Protein AF-A0A9W3SKV6-F1 (afdb_monomer)

Structure (mmCIF, N/CA/C/O backbone):
data_AF-A0A9W3SKV6-F1
#
_entry.id   AF-A0A9W3SKV6-F1
#
loop_
_atom_site.group_PDB
_atom_site.id
_atom_site.type_symbol
_atom_site.label_atom_id
_atom_site.label_alt_id
_atom_site.label_comp_id
_atom_site.label_asym_id
_atom_site.label_entity_id
_atom_site.label_seq_id
_atom_site.pdbx_PDB_ins_code
_atom_site.Cartn_x
_atom_site.Cartn_y
_atom_site.Cartn_z
_atom_site.occupancy
_atom_site.B_iso_or_equiv
_atom_site.auth_seq_id
_atom_site.auth_comp_id
_atom_site.auth_asym_id
_atom_site.auth_atom_id
_atom_site.pdbx_PDB_model_num
ATOM 1 N N . MET A 1 1 ? 18.421 -10.649 -24.707 1.00 57.72 1 MET A N 1
ATOM 2 C CA . MET A 1 1 ? 17.701 -10.118 -23.529 1.00 57.72 1 MET A CA 1
ATOM 3 C C . MET A 1 1 ? 16.430 -10.945 -23.421 1.00 57.72 1 MET A C 1
ATOM 5 O O . MET A 1 1 ? 15.839 -11.168 -24.467 1.00 57.72 1 MET A O 1
ATOM 9 N N . ASN A 1 2 ? 16.093 -11.507 -22.256 1.00 73.75 2 ASN A N 1
ATOM 10 C CA . ASN A 1 2 ? 14.862 -12.296 -22.105 1.00 73.75 2 ASN A CA 1
ATOM 11 C C . ASN A 1 2 ? 13.672 -11.332 -22.267 1.00 73.75 2 ASN A C 1
ATOM 13 O O . ASN A 1 2 ? 13.522 -10.416 -21.460 1.00 73.75 2 ASN A O 1
ATOM 17 N N . THR A 1 3 ? 12.947 -11.464 -23.375 1.00 86.25 3 THR A N 1
ATOM 18 C CA . THR A 1 3 ? 11.897 -10.540 -23.830 1.00 86.25 3 THR A CA 1
ATOM 19 C C . THR A 1 3 ? 10.714 -10.523 -22.874 1.00 86.25 3 THR A C 1
ATOM 21 O O . THR A 1 3 ? 10.231 -9.459 -22.508 1.00 86.25 3 THR A O 1
ATOM 24 N N . GLU A 1 4 ? 10.354 -11.688 -22.357 1.00 90.69 4 GLU A N 1
ATOM 25 C CA . GLU A 1 4 ? 9.257 -11.909 -21.428 1.00 90.69 4 GLU A CA 1
ATOM 26 C C . GLU A 1 4 ? 9.542 -11.231 -20.083 1.00 90.69 4 GLU A C 1
ATOM 28 O O . GLU A 1 4 ? 8.679 -10.573 -19.506 1.00 90.69 4 GLU A O 1
ATOM 33 N N . LEU A 1 5 ? 10.786 -11.317 -19.599 1.00 93.56 5 LEU A N 1
ATOM 34 C CA . LEU A 1 5 ? 11.190 -10.644 -18.363 1.00 93.56 5 LEU A CA 1
ATOM 35 C C . LEU A 1 5 ? 11.145 -9.116 -18.503 1.00 93.56 5 LEU A C 1
ATOM 37 O O . LEU A 1 5 ? 10.756 -8.419 -17.566 1.00 93.56 5 LEU A O 1
ATOM 41 N N . ALA A 1 6 ? 11.542 -8.599 -19.669 1.00 94.44 6 ALA A N 1
ATOM 42 C CA . ALA A 1 6 ? 11.499 -7.170 -19.958 1.00 94.44 6 ALA A CA 1
ATOM 43 C C . ALA A 1 6 ? 10.055 -6.653 -20.060 1.00 94.44 6 ALA A C 1
ATOM 45 O O . ALA A 1 6 ? 9.765 -5.575 -19.544 1.00 94.44 6 ALA A O 1
ATOM 46 N N . GLU A 1 7 ? 9.155 -7.432 -20.663 1.00 96.19 7 GLU A N 1
ATOM 47 C CA . GLU A 1 7 ? 7.723 -7.126 -20.737 1.00 96.19 7 GLU A CA 1
ATOM 48 C C . GLU A 1 7 ? 7.085 -7.091 -19.346 1.00 96.19 7 GLU A C 1
ATOM 50 O O . GLU A 1 7 ? 6.488 -6.081 -18.979 1.00 96.19 7 GLU A O 1
ATOM 55 N N . VAL A 1 8 ? 7.299 -8.126 -18.523 1.00 96.44 8 VAL A N 1
ATOM 56 C CA . VAL A 1 8 ? 6.790 -8.171 -17.139 1.00 96.44 8 VAL A CA 1
ATOM 57 C C . VAL A 1 8 ? 7.316 -6.992 -16.319 1.00 96.44 8 VAL A C 1
ATOM 59 O O . VAL A 1 8 ? 6.551 -6.322 -15.626 1.00 96.44 8 VAL A O 1
ATOM 62 N N . GLN A 1 9 ? 8.616 -6.697 -16.422 1.00 97.56 9 GLN A N 1
ATOM 63 C CA . GLN A 1 9 ? 9.218 -5.548 -15.749 1.00 97.56 9 GLN A CA 1
ATOM 64 C C . GLN A 1 9 ? 8.580 -4.227 -16.199 1.00 97.56 9 GLN A C 1
ATOM 66 O O . GLN A 1 9 ? 8.360 -3.338 -15.375 1.00 97.56 9 GLN A O 1
ATOM 71 N N . HIS A 1 10 ? 8.333 -4.063 -17.499 1.00 97.81 10 HIS A N 1
ATOM 72 C CA . HIS A 1 10 ? 7.736 -2.847 -18.037 1.00 97.81 10 HIS A CA 1
ATOM 73 C C . HIS A 1 10 ? 6.295 -2.670 -17.548 1.00 97.81 10 HIS A C 1
ATOM 75 O O . HIS A 1 10 ? 5.971 -1.597 -17.040 1.00 97.81 10 HIS A O 1
ATOM 81 N N . SER A 1 11 ? 5.466 -3.715 -17.623 1.00 98.31 11 SER A N 1
ATOM 82 C CA . SER A 1 11 ? 4.086 -3.689 -17.126 1.00 98.31 11 SER A CA 1
ATOM 83 C C . SER A 1 11 ? 4.018 -3.360 -15.636 1.00 98.31 11 SER A C 1
ATOM 85 O O . SER A 1 11 ? 3.316 -2.425 -15.260 1.00 98.31 11 SER A O 1
ATOM 87 N N . LEU A 1 12 ? 4.808 -4.043 -14.799 1.00 98.25 12 LEU A N 1
ATOM 88 C CA . LEU A 1 12 ? 4.840 -3.784 -13.355 1.00 98.25 12 LEU A CA 1
ATOM 89 C C . LEU A 1 12 ? 5.258 -2.348 -13.039 1.00 98.25 12 LEU A C 1
ATOM 91 O O . LEU A 1 12 ? 4.586 -1.671 -12.273 1.00 98.25 12 LEU A O 1
ATOM 95 N N . ASN A 1 13 ? 6.349 -1.857 -13.632 1.00 98.25 13 ASN A N 1
ATOM 96 C CA . ASN A 1 13 ? 6.818 -0.497 -13.356 1.00 98.25 13 ASN A CA 1
ATOM 97 C C . ASN A 1 13 ? 5.848 0.582 -13.851 1.00 98.25 13 ASN A C 1
ATOM 99 O O . ASN A 1 13 ? 5.794 1.657 -13.262 1.00 98.25 13 ASN A O 1
ATOM 103 N N . THR A 1 14 ? 5.103 0.305 -14.922 1.00 98.25 14 THR A N 1
ATOM 104 C CA . THR A 1 14 ? 4.100 1.234 -15.457 1.00 98.25 14 THR A CA 1
ATOM 105 C C . THR A 1 14 ? 2.898 1.311 -14.521 1.00 98.25 14 THR A C 1
ATOM 107 O O . THR A 1 14 ? 2.494 2.407 -14.140 1.00 98.25 14 THR A O 1
ATOM 110 N N . GLU A 1 15 ? 2.391 0.160 -14.077 1.00 98.25 15 GLU A N 1
ATOM 111 C CA . GLU A 1 15 ? 1.267 0.094 -13.140 1.00 98.25 15 GLU A CA 1
ATOM 112 C C . GLU A 1 15 ? 1.634 0.699 -11.778 1.00 98.25 15 GLU A C 1
ATOM 114 O O . GLU A 1 15 ? 0.943 1.572 -11.260 1.00 98.25 15 GLU A O 1
ATOM 119 N N . MET A 1 16 ? 2.806 0.344 -11.242 1.00 98.00 16 MET A N 1
ATOM 120 C CA . MET A 1 16 ? 3.313 0.923 -9.997 1.00 98.00 16 MET A CA 1
ATOM 121 C C . MET A 1 16 ? 3.499 2.443 -10.076 1.00 98.00 16 MET A C 1
ATOM 123 O O . MET A 1 16 ? 3.330 3.125 -9.065 1.00 98.00 16 MET A O 1
ATOM 127 N N . ALA A 1 17 ? 3.845 2.995 -11.243 1.00 96.88 17 ALA A N 1
ATOM 128 C CA . ALA A 1 17 ? 3.936 4.441 -11.421 1.00 96.88 17 ALA A CA 1
ATOM 129 C C . ALA A 1 17 ? 2.554 5.111 -11.343 1.00 96.88 17 ALA A C 1
ATOM 131 O O . ALA A 1 17 ? 2.414 6.096 -10.620 1.00 96.88 17 ALA A O 1
ATOM 132 N N . SER A 1 18 ? 1.543 4.537 -12.004 1.00 96.44 18 SER A N 1
ATOM 133 C CA . SER A 1 18 ? 0.148 5.004 -11.947 1.00 96.44 18 SER A CA 1
ATOM 134 C C . SER A 1 18 ? -0.406 4.974 -10.516 1.00 96.44 18 SER A C 1
ATOM 136 O O . SER A 1 18 ? -0.843 5.996 -9.982 1.00 96.44 18 SER A O 1
ATOM 138 N N . LEU A 1 19 ? -0.284 3.830 -9.838 1.00 97.12 19 LEU A N 1
ATOM 139 C CA . LEU A 1 19 ? -0.723 3.654 -8.449 1.00 97.12 19 LEU A CA 1
ATOM 140 C C . LEU A 1 19 ? 0.019 4.591 -7.487 1.00 97.12 19 LEU A C 1
ATOM 142 O O . LEU A 1 19 ? -0.564 5.156 -6.558 1.00 97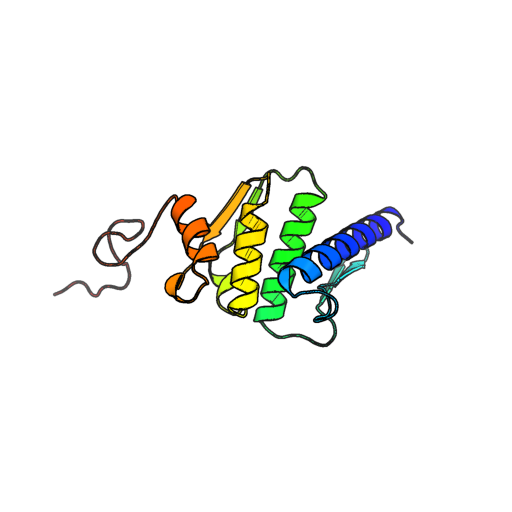.12 19 LEU A O 1
ATOM 146 N N . ASN A 1 20 ? 1.315 4.815 -7.715 1.00 96.00 20 ASN A N 1
ATOM 147 C CA . ASN A 1 20 ? 2.076 5.772 -6.925 1.00 96.00 20 ASN A CA 1
ATOM 148 C C . ASN A 1 20 ? 1.561 7.205 -7.100 1.00 96.00 20 ASN A C 1
ATOM 150 O O . ASN A 1 20 ? 1.487 7.928 -6.112 1.00 96.00 20 ASN A O 1
ATOM 154 N N . GLU A 1 21 ? 1.184 7.627 -8.307 1.00 95.06 21 GLU A N 1
ATOM 155 C CA . GLU A 1 21 ? 0.573 8.946 -8.516 1.00 95.06 21 GLU A CA 1
ATOM 156 C C . GLU A 1 21 ? -0.777 9.072 -7.800 1.00 95.06 21 GLU A C 1
ATOM 158 O O . GLU A 1 21 ? -1.056 10.114 -7.204 1.00 95.06 21 GLU A O 1
ATOM 163 N N . GLN A 1 22 ? -1.579 8.005 -7.767 1.00 94.06 22 GLN A N 1
ATOM 164 C CA . GLN A 1 22 ? -2.836 7.973 -7.015 1.00 94.06 22 GLN A CA 1
ATOM 165 C C . GLN 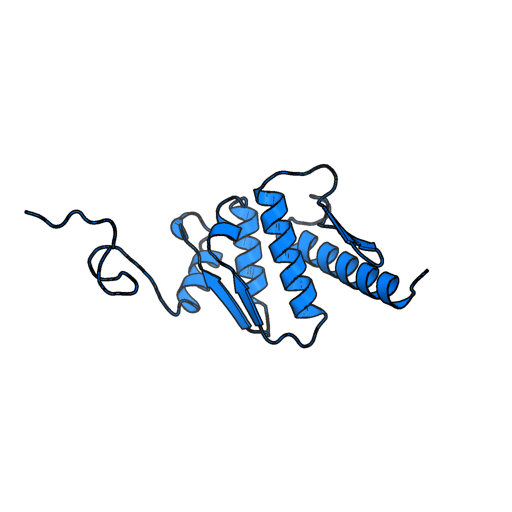A 1 22 ? -2.610 8.132 -5.499 1.00 94.06 22 GLN A C 1
ATOM 167 O O . GLN A 1 22 ? -3.312 8.902 -4.838 1.00 94.06 22 GLN A O 1
ATOM 172 N N . VAL A 1 23 ? -1.606 7.447 -4.939 1.00 94.56 23 VAL A N 1
ATOM 173 C CA . VAL A 1 23 ? -1.317 7.445 -3.491 1.00 94.56 23 VAL A CA 1
ATOM 174 C C . VAL A 1 23 ? -0.502 8.659 -3.035 1.00 94.56 23 VAL A C 1
ATOM 176 O O . VAL A 1 23 ? -0.670 9.137 -1.911 1.00 94.56 23 VAL A O 1
ATOM 179 N N . CYS A 1 24 ? 0.402 9.169 -3.864 1.00 91.19 24 CYS A N 1
ATOM 180 C CA . CYS A 1 24 ? 1.340 10.230 -3.493 1.00 91.19 24 CYS A CA 1
ATOM 181 C C . CYS A 1 24 ? 1.019 11.591 -4.126 1.00 91.19 24 CYS A C 1
ATOM 183 O O . CYS A 1 24 ? 1.606 12.594 -3.719 1.00 91.19 24 CYS A O 1
ATOM 185 N N . GLY A 1 25 ? 0.079 11.643 -5.069 1.00 84.69 25 GLY A N 1
ATOM 186 C CA . GLY A 1 25 ? -0.221 12.821 -5.873 1.00 84.69 25 GLY A CA 1
ATOM 187 C C . GLY A 1 25 ? 0.705 12.960 -7.094 1.00 84.69 25 GLY A C 1
ATOM 188 O O . GLY A 1 25 ? 1.827 12.437 -7.089 1.00 84.69 25 GLY A O 1
ATOM 189 N N . PRO A 1 26 ? 0.268 13.688 -8.142 1.00 74.44 26 PRO A N 1
ATOM 190 C CA . PRO A 1 26 ? 1.036 13.844 -9.375 1.00 74.44 26 PRO A CA 1
ATOM 191 C C . PRO A 1 26 ? 2.423 14.444 -9.121 1.00 74.44 26 PRO A C 1
ATOM 193 O O . PRO A 1 26 ? 2.566 15.402 -8.356 1.00 74.44 26 PRO A O 1
ATOM 196 N N . SER A 1 27 ? 3.443 13.879 -9.774 1.00 67.31 27 SER A N 1
ATOM 197 C CA . SER A 1 27 ? 4.818 14.413 -9.854 1.00 67.31 27 SER A CA 1
ATOM 198 C C . SER A 1 27 ? 5.529 14.703 -8.521 1.00 67.31 27 SER A C 1
ATOM 200 O O . SER A 1 27 ? 6.564 15.366 -8.514 1.00 67.31 27 SER A O 1
ATOM 202 N N . SER A 1 28 ? 5.001 14.221 -7.393 1.00 68.56 28 SER A N 1
ATOM 203 C CA . SER A 1 28 ? 5.493 14.611 -6.066 1.00 68.56 28 SER A CA 1
ATOM 204 C C . SER A 1 28 ? 6.570 13.664 -5.529 1.00 68.56 28 SER A C 1
ATOM 206 O O . SER A 1 28 ? 7.451 14.096 -4.789 1.00 68.56 28 SER A O 1
ATOM 208 N N . PHE A 1 29 ? 6.540 12.382 -5.914 1.00 83.75 29 PHE A N 1
ATOM 209 C CA . PHE A 1 29 ? 7.442 11.361 -5.371 1.00 83.75 29 PHE A CA 1
ATOM 210 C C . PHE A 1 29 ? 7.811 10.304 -6.411 1.00 83.75 29 PHE A C 1
ATOM 212 O O . PHE A 1 29 ? 6.976 9.909 -7.225 1.00 83.75 29 PHE A O 1
ATOM 219 N N . GLN A 1 30 ? 9.053 9.815 -6.346 1.00 90.88 30 GLN A N 1
ATOM 220 C CA . GLN A 1 30 ? 9.515 8.714 -7.193 1.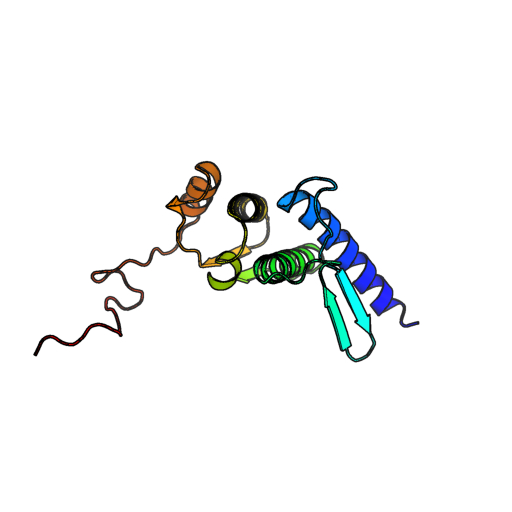00 90.88 30 GLN A CA 1
ATOM 221 C C . GLN A 1 30 ? 8.673 7.452 -6.926 1.00 90.88 30 GLN A C 1
ATOM 223 O O . GLN A 1 30 ? 8.421 7.131 -5.757 1.00 90.88 30 GLN A O 1
ATOM 228 N N . PRO A 1 31 ? 8.220 6.739 -7.971 1.00 94.94 31 PRO A N 1
ATOM 229 C CA . PRO A 1 31 ? 7.515 5.480 -7.795 1.00 94.94 31 PRO A CA 1
ATOM 230 C C . PRO A 1 31 ? 8.477 4.363 -7.373 1.00 94.94 31 PRO A C 1
ATOM 232 O O . PRO A 1 31 ? 9.680 4.443 -7.658 1.00 94.94 31 PRO A O 1
ATOM 235 N N . PRO A 1 32 ? 7.968 3.304 -6.718 1.00 96.75 32 PRO A N 1
ATOM 236 C CA . PRO A 1 32 ? 8.747 2.090 -6.552 1.00 96.75 32 PRO A CA 1
ATOM 237 C C . PRO A 1 32 ? 9.054 1.492 -7.928 1.00 96.75 32 PRO A C 1
ATOM 239 O O . PRO A 1 32 ? 8.223 1.504 -8.837 1.00 96.75 32 PRO A O 1
ATOM 242 N N . ARG A 1 33 ? 10.266 0.969 -8.083 1.00 97.12 33 ARG A N 1
ATOM 243 C CA . ARG A 1 33 ? 10.761 0.388 -9.324 1.00 97.12 33 ARG A CA 1
ATOM 244 C C . ARG A 1 33 ? 11.341 -0.987 -9.056 1.00 97.12 33 ARG A C 1
ATOM 246 O O . ARG A 1 33 ? 12.147 -1.160 -8.144 1.00 97.12 33 ARG A O 1
ATOM 253 N N . ILE A 1 34 ? 10.982 -1.941 -9.908 1.00 97.50 34 ILE A N 1
ATOM 254 C CA . ILE A 1 34 ? 11.577 -3.270 -9.950 1.00 97.50 34 ILE A CA 1
ATOM 255 C C . ILE A 1 34 ? 12.464 -3.422 -11.192 1.00 97.50 34 ILE A C 1
ATOM 257 O O . ILE A 1 34 ? 12.058 -3.120 -12.315 1.00 97.50 34 ILE A O 1
ATOM 261 N N . GLU A 1 35 ? 13.695 -3.882 -10.994 1.00 96.81 35 GLU A N 1
ATOM 262 C CA . GLU A 1 35 ? 14.588 -4.356 -12.049 1.00 96.81 35 GLU A CA 1
ATOM 263 C C . GLU A 1 35 ? 14.704 -5.878 -11.932 1.00 96.81 35 GLU A C 1
ATOM 265 O O . GLU A 1 35 ? 15.233 -6.398 -10.948 1.00 96.81 35 GLU A O 1
ATOM 270 N N . LEU A 1 36 ? 14.218 -6.601 -12.934 1.00 95.69 36 LEU A N 1
ATOM 271 C CA . LEU A 1 36 ? 14.226 -8.054 -12.980 1.00 95.69 36 LEU A CA 1
ATOM 272 C C . LEU A 1 36 ? 15.450 -8.559 -13.750 1.00 95.69 36 LEU A C 1
ATOM 274 O O . LEU A 1 36 ? 15.734 -8.147 -14.875 1.00 95.69 36 LEU A O 1
ATOM 278 N N . LYS A 1 37 ? 16.178 -9.501 -13.148 1.00 93.56 37 LYS A N 1
ATOM 279 C CA . LYS A 1 37 ? 17.307 -10.225 -13.751 1.00 93.56 37 LYS A CA 1
ATOM 280 C C . LYS A 1 37 ? 17.007 -11.729 -13.705 1.00 93.56 37 LYS A C 1
ATOM 282 O O . LYS A 1 37 ? 16.172 -12.151 -12.911 1.00 93.56 37 LYS A O 1
ATOM 287 N N . PRO A 1 38 ? 17.706 -12.571 -14.490 1.00 91.19 38 PRO A N 1
ATOM 288 C CA . PRO A 1 38 ? 17.386 -14.000 -14.580 1.00 91.19 38 PRO A CA 1
ATOM 289 C C . PRO A 1 38 ? 17.339 -14.761 -13.244 1.00 91.19 38 PRO A C 1
ATOM 291 O O . PRO A 1 38 ? 16.640 -15.760 -13.143 1.00 91.19 38 P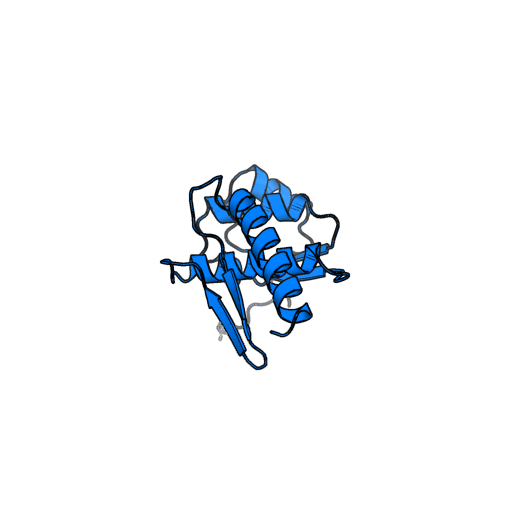RO A O 1
ATOM 294 N N . THR A 1 39 ? 18.087 -14.317 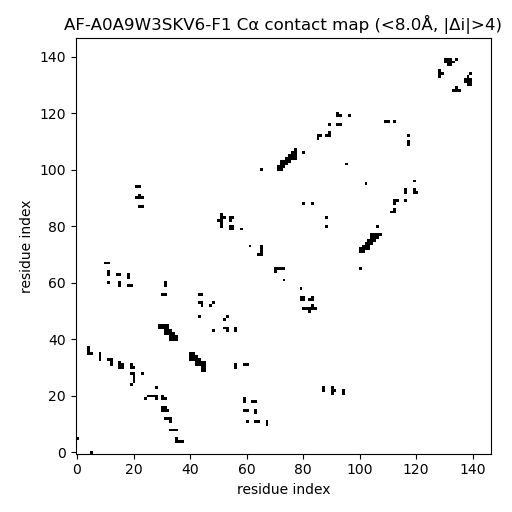-12.229 1.00 93.50 39 THR A N 1
ATOM 295 C CA . THR A 1 39 ? 18.209 -15.009 -10.930 1.00 93.50 39 THR A CA 1
ATOM 296 C C . THR A 1 39 ? 18.025 -14.100 -9.715 1.00 93.50 39 THR A C 1
ATOM 298 O O . THR A 1 39 ? 18.232 -14.535 -8.585 1.00 93.50 39 THR A O 1
ATOM 301 N N . ARG A 1 40 ? 17.698 -12.821 -9.919 1.00 95.12 40 ARG A N 1
ATOM 302 C CA . ARG A 1 40 ? 17.576 -11.826 -8.844 1.00 95.12 40 ARG A CA 1
ATOM 303 C C . ARG A 1 40 ? 16.725 -10.652 -9.297 1.00 95.12 40 ARG A C 1
ATOM 305 O O . ARG A 1 40 ? 16.558 -10.444 -10.494 1.00 95.12 40 ARG A O 1
ATOM 312 N N . TYR A 1 41 ? 16.284 -9.839 -8.353 1.00 95.88 41 TYR A N 1
ATOM 313 C CA . TYR A 1 41 ? 15.661 -8.555 -8.638 1.00 95.88 41 TYR A CA 1
ATOM 314 C C . TYR A 1 41 ? 16.302 -7.456 -7.790 1.00 95.88 41 TYR A C 1
ATOM 316 O O . TYR A 1 41 ? 16.926 -7.739 -6.766 1.00 95.88 41 TYR A O 1
ATOM 324 N N . ASN A 1 42 ? 16.167 -6.213 -8.239 1.00 96.00 42 ASN A N 1
ATOM 325 C CA . ASN A 1 42 ? 16.357 -5.030 -7.409 1.00 96.00 42 ASN A CA 1
ATOM 326 C C . ASN A 1 42 ? 15.002 -4.342 -7.263 1.00 96.00 42 ASN A C 1
ATOM 328 O O . ASN A 1 42 ? 14.322 -4.155 -8.269 1.00 96.00 42 ASN A O 1
ATOM 332 N N . PHE A 1 43 ? 14.607 -3.991 -6.045 1.00 96.88 43 PHE A N 1
ATOM 333 C CA . PHE A 1 43 ? 13.372 -3.258 -5.787 1.00 96.88 43 PHE A CA 1
ATOM 334 C C . PHE A 1 43 ? 13.687 -2.048 -4.922 1.00 96.88 43 PHE A C 1
ATOM 336 O O . PHE A 1 43 ? 14.212 -2.199 -3.820 1.00 96.88 43 PHE A O 1
ATOM 343 N N . GLU A 1 44 ? 13.409 -0.857 -5.437 1.00 95.88 44 GLU A N 1
ATOM 344 C CA . GLU A 1 44 ? 13.813 0.389 -4.793 1.00 95.88 44 GLU A CA 1
ATOM 345 C C . GLU A 1 44 ? 12.845 1.532 -5.089 1.00 95.88 44 GLU A C 1
ATOM 347 O O . GLU A 1 44 ? 12.145 1.534 -6.098 1.00 95.88 44 GLU A O 1
ATOM 352 N N . THR A 1 45 ? 12.854 2.546 -4.228 1.00 93.88 45 THR A N 1
ATOM 353 C CA . THR A 1 45 ? 12.385 3.888 -4.578 1.00 93.88 45 THR A CA 1
ATOM 354 C C . THR A 1 45 ? 13.615 4.782 -4.667 1.00 93.88 45 THR A C 1
ATOM 356 O O . THR A 1 45 ? 14.381 4.903 -3.711 1.00 93.88 45 THR A O 1
ATOM 359 N N . ILE A 1 46 ? 13.859 5.370 -5.839 1.00 89.81 46 ILE A N 1
ATOM 360 C CA . ILE A 1 46 ? 15.094 6.125 -6.085 1.00 89.81 46 ILE A CA 1
ATOM 361 C C . ILE A 1 46 ? 15.178 7.307 -5.109 1.00 89.81 46 ILE A C 1
ATOM 363 O O . ILE A 1 46 ? 14.234 8.085 -4.989 1.00 89.81 46 ILE A O 1
ATOM 367 N N . ASN A 1 47 ? 16.336 7.457 -4.457 1.00 87.31 47 ASN A N 1
ATOM 368 C CA . ASN A 1 47 ? 16.643 8.500 -3.469 1.00 87.31 47 ASN A CA 1
ATOM 369 C C . ASN A 1 47 ? 15.807 8.466 -2.174 1.00 87.31 47 ASN A C 1
ATOM 371 O O . ASN A 1 47 ? 15.897 9.407 -1.388 1.00 87.31 47 ASN A O 1
ATOM 375 N N . ASP A 1 48 ? 15.044 7.400 -1.915 1.00 87.25 48 ASP A N 1
ATOM 376 C CA . ASP A 1 48 ? 14.266 7.255 -0.684 1.00 87.25 48 ASP A CA 1
ATOM 377 C C . ASP A 1 48 ? 14.285 5.804 -0.179 1.00 87.25 48 ASP A C 1
ATOM 379 O O . ASP A 1 48 ? 13.657 4.909 -0.742 1.00 87.25 48 ASP A O 1
ATOM 383 N N . GLN A 1 49 ? 15.030 5.586 0.906 1.00 84.19 49 GLN A N 1
ATOM 384 C CA . GLN A 1 49 ? 15.176 4.287 1.572 1.00 84.19 49 GLN A CA 1
ATOM 385 C C . GLN A 1 49 ? 14.464 4.246 2.935 1.00 84.19 49 GLN A C 1
ATOM 387 O O . GLN A 1 49 ? 14.764 3.393 3.771 1.00 84.19 49 GLN A O 1
ATOM 392 N N . GLY A 1 50 ? 13.553 5.188 3.202 1.00 88.44 50 GLY A N 1
ATOM 393 C CA . GLY A 1 50 ? 12.804 5.216 4.453 1.00 88.44 50 GLY A CA 1
ATOM 394 C C . GLY A 1 50 ? 11.899 3.991 4.607 1.00 88.44 50 GLY A C 1
ATOM 395 O O . GLY A 1 50 ? 11.284 3.533 3.646 1.00 88.44 50 GLY A O 1
ATOM 396 N N . THR A 1 51 ? 11.746 3.484 5.834 1.00 87.69 51 THR A N 1
ATOM 397 C CA . THR A 1 51 ? 10.896 2.312 6.124 1.00 87.69 51 THR A CA 1
ATOM 398 C C . THR A 1 51 ? 9.455 2.495 5.637 1.00 87.69 51 THR A C 1
ATOM 400 O O . THR A 1 51 ? 8.884 1.582 5.044 1.00 87.69 51 THR A O 1
ATOM 403 N N . GLY A 1 52 ? 8.876 3.685 5.834 1.00 89.50 52 GLY A N 1
ATOM 404 C CA . GLY A 1 52 ? 7.540 4.015 5.330 1.00 89.50 52 GLY A CA 1
ATOM 405 C C . GLY A 1 52 ? 7.448 3.968 3.804 1.00 89.50 52 GLY A C 1
ATOM 406 O O . GLY A 1 52 ? 6.455 3.496 3.255 1.00 89.50 52 GLY A O 1
ATOM 407 N N . THR A 1 53 ? 8.503 4.391 3.109 1.00 91.81 53 THR A N 1
ATOM 408 C CA . THR A 1 53 ? 8.579 4.320 1.646 1.00 91.81 53 THR A CA 1
ATOM 409 C C . THR A 1 53 ? 8.706 2.882 1.162 1.00 91.81 53 THR A C 1
ATOM 411 O O . THR A 1 53 ? 8.015 2.517 0.214 1.00 91.81 53 THR A O 1
ATOM 414 N N . SER A 1 54 ? 9.480 2.041 1.850 1.00 93.56 54 SER A N 1
ATOM 415 C CA . SER A 1 54 ? 9.571 0.608 1.550 1.00 93.56 54 SER A CA 1
ATOM 416 C C . SER A 1 54 ? 8.228 -0.107 1.714 1.00 93.56 54 SER A C 1
ATOM 418 O O . SER A 1 54 ? 7.819 -0.838 0.814 1.00 93.56 54 SER A O 1
ATOM 420 N N . PHE A 1 55 ? 7.498 0.134 2.812 1.00 95.00 55 PHE A N 1
ATOM 421 C CA . PHE A 1 55 ? 6.174 -0.471 3.007 1.00 95.00 55 PHE A CA 1
ATOM 422 C C . PHE A 1 55 ? 5.137 0.035 2.006 1.00 95.00 55 PHE A C 1
ATOM 424 O O . PHE A 1 55 ? 4.411 -0.767 1.424 1.00 95.00 55 PHE A O 1
ATOM 431 N N . LYS A 1 56 ? 5.113 1.344 1.730 1.00 95.38 56 LYS A N 1
ATOM 432 C CA . LYS A 1 56 ? 4.277 1.911 0.663 1.00 95.38 56 LYS A CA 1
ATOM 433 C C . LYS A 1 56 ? 4.619 1.283 -0.693 1.00 95.38 56 LYS A C 1
ATOM 435 O O . LYS A 1 56 ? 3.723 0.953 -1.460 1.00 95.38 56 LYS A O 1
ATOM 440 N N . GLY A 1 57 ? 5.908 1.122 -0.989 1.00 96.12 57 GLY A N 1
ATOM 441 C CA . GLY A 1 57 ? 6.382 0.490 -2.215 1.00 96.12 57 GLY A CA 1
ATOM 442 C C . GLY A 1 57 ? 5.872 -0.941 -2.354 1.00 96.12 57 GLY A C 1
ATOM 443 O O . GLY A 1 57 ? 5.375 -1.298 -3.416 1.00 96.12 57 GLY A O 1
ATOM 444 N N . LEU A 1 58 ? 5.929 -1.728 -1.277 1.00 96.31 58 LEU A N 1
ATOM 445 C CA . LEU A 1 58 ? 5.406 -3.094 -1.258 1.00 96.31 58 LEU A CA 1
ATOM 446 C C . LEU A 1 58 ? 3.887 -3.138 -1.480 1.00 96.31 58 LEU A C 1
ATOM 448 O O . LEU A 1 58 ? 3.429 -3.910 -2.312 1.00 96.31 58 LEU A O 1
ATOM 452 N N . ILE A 1 59 ? 3.125 -2.261 -0.819 1.00 97.69 59 ILE A N 1
ATOM 453 C CA . ILE A 1 59 ? 1.674 -2.127 -1.036 1.00 97.69 59 ILE A CA 1
ATOM 454 C C . ILE A 1 59 ? 1.357 -1.844 -2.511 1.00 97.69 59 ILE A C 1
ATOM 456 O O . ILE A 1 59 ? 0.500 -2.496 -3.101 1.00 97.69 59 ILE A O 1
ATOM 460 N N . ILE A 1 60 ? 2.069 -0.89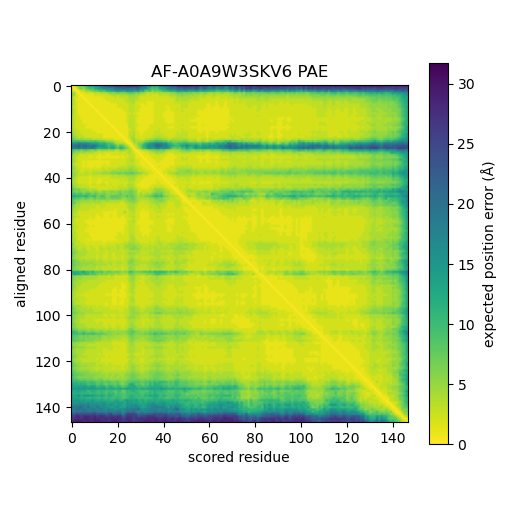1 -3.116 1.00 97.69 60 ILE A N 1
ATOM 461 C CA . ILE A 1 60 ? 1.889 -0.525 -4.526 1.00 97.69 60 ILE A CA 1
ATOM 462 C C . ILE A 1 60 ? 2.260 -1.693 -5.452 1.00 97.69 60 ILE A C 1
ATOM 464 O O . ILE A 1 60 ? 1.578 -1.928 -6.446 1.00 97.69 60 ILE A O 1
ATOM 468 N N . PHE A 1 61 ? 3.320 -2.439 -5.135 1.00 98.12 61 PHE A N 1
ATOM 469 C CA . PHE A 1 61 ? 3.717 -3.620 -5.900 1.00 98.12 61 PHE A CA 1
ATOM 470 C C . PHE A 1 61 ? 2.667 -4.737 -5.832 1.00 98.12 61 PHE A C 1
ATOM 472 O O . PHE A 1 61 ? 2.323 -5.315 -6.865 1.00 98.12 61 PHE A O 1
ATOM 479 N N . ASP A 1 62 ? 2.136 -5.021 -4.642 1.00 97.75 62 ASP A N 1
ATOM 480 C CA . ASP A 1 62 ? 1.102 -6.039 -4.448 1.00 97.75 62 ASP A CA 1
ATOM 481 C C . ASP A 1 62 ? -0.192 -5.661 -5.179 1.00 97.75 62 ASP A C 1
ATOM 483 O O . ASP A 1 62 ? -0.789 -6.510 -5.842 1.00 97.75 62 ASP A O 1
ATOM 487 N N . GLN A 1 63 ? -0.577 -4.381 -5.135 1.00 98.19 63 GLN A N 1
ATOM 488 C CA . GLN A 1 63 ? -1.709 -3.857 -5.900 1.00 98.19 63 GLN A CA 1
ATOM 489 C C . GLN A 1 63 ? -1.476 -3.988 -7.413 1.00 98.19 63 GLN A C 1
ATOM 491 O O . GLN A 1 63 ? -2.319 -4.544 -8.107 1.00 98.19 63 GLN A O 1
ATOM 496 N N . ALA A 1 64 ? -0.298 -3.616 -7.925 1.00 98.19 64 ALA A N 1
ATOM 497 C CA . ALA A 1 64 ? 0.033 -3.804 -9.341 1.00 98.19 64 ALA A CA 1
ATOM 498 C C . ALA A 1 64 ? -0.038 -5.283 -9.764 1.00 98.19 64 ALA A C 1
ATOM 500 O O . ALA A 1 64 ? -0.510 -5.615 -10.853 1.00 98.19 64 ALA A O 1
ATOM 501 N N . CYS A 1 65 ? 0.409 -6.201 -8.901 1.00 97.94 65 CYS A N 1
ATOM 502 C CA . CYS A 1 65 ? 0.269 -7.636 -9.139 1.00 97.94 65 CYS A CA 1
ATOM 503 C C . CYS A 1 65 ? -1.198 -8.074 -9.131 1.00 97.94 65 CYS A C 1
ATOM 505 O O . CYS A 1 65 ? -1.586 -8.919 -9.945 1.00 97.94 65 CYS A O 1
ATOM 507 N N . LEU A 1 66 ? -2.012 -7.524 -8.228 1.00 98.00 66 LEU A N 1
ATOM 508 C CA . LEU A 1 66 ? -3.445 -7.781 -8.188 1.00 98.00 66 LEU A CA 1
ATOM 509 C C . LEU A 1 66 ? -4.092 -7.337 -9.503 1.00 98.00 66 LEU A C 1
ATOM 511 O O . LEU A 1 66 ? -4.800 -8.139 -10.105 1.00 98.00 66 LEU A O 1
ATOM 515 N N . ASP A 1 67 ? -3.787 -6.144 -10.003 1.00 97.44 67 ASP A N 1
ATOM 516 C CA . ASP A 1 67 ? -4.408 -5.567 -11.202 1.00 97.44 67 ASP A CA 1
ATOM 517 C C . ASP A 1 67 ? -4.001 -6.304 -12.484 1.00 97.44 67 ASP A C 1
ATOM 519 O O . ASP A 1 67 ? -4.848 -6.677 -13.301 1.00 97.44 67 ASP A O 1
ATOM 523 N N . LEU A 1 68 ? -2.709 -6.613 -12.632 1.00 97.75 68 LEU A N 1
ATOM 524 C CA . LEU A 1 68 ? -2.149 -7.204 -13.852 1.00 97.75 68 LEU A CA 1
ATOM 525 C C . LEU A 1 68 ? -2.381 -8.716 -13.987 1.00 97.75 68 LEU A C 1
ATOM 527 O O . LEU A 1 68 ? -2.131 -9.288 -15.052 1.00 97.75 68 LEU A O 1
ATOM 531 N N . THR A 1 69 ? -2.820 -9.398 -12.928 1.00 97.31 69 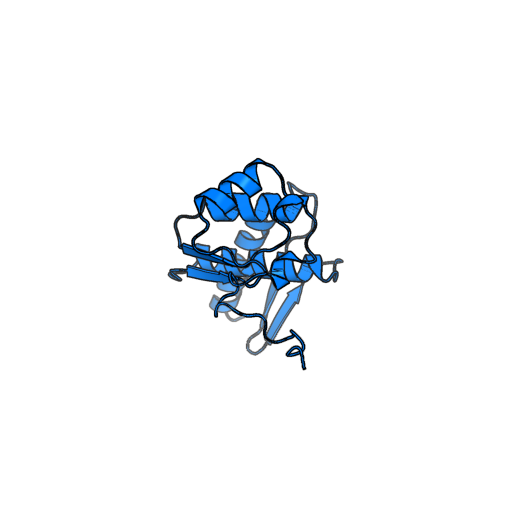THR A N 1
ATOM 532 C CA . THR A 1 69 ? -2.914 -10.865 -12.918 1.00 97.31 69 THR A CA 1
ATOM 533 C C . THR A 1 69 ? -4.320 -11.375 -12.614 1.00 97.31 69 THR A C 1
ATOM 535 O O . THR A 1 69 ? -5.262 -10.635 -12.339 1.00 97.31 69 THR A O 1
ATOM 538 N N . ARG A 1 70 ? -4.484 -12.702 -12.662 1.00 97.06 70 ARG A N 1
ATOM 539 C CA . ARG A 1 70 ? -5.719 -13.386 -12.245 1.00 97.06 70 ARG A CA 1
ATOM 540 C C . ARG A 1 70 ? -5.779 -13.645 -10.735 1.00 97.06 70 ARG A C 1
ATOM 542 O O . ARG A 1 70 ? -6.632 -14.418 -10.305 1.00 97.06 70 ARG A O 1
ATOM 549 N N . LEU A 1 71 ? -4.872 -13.061 -9.946 1.00 97.06 71 LEU A N 1
ATOM 550 C CA . LEU A 1 71 ? -4.898 -13.185 -8.492 1.00 97.06 71 LEU A CA 1
ATOM 551 C C . LEU A 1 71 ? -6.253 -12.670 -7.963 1.00 97.06 71 LEU A C 1
ATOM 553 O O . LEU A 1 71 ? -6.663 -11.574 -8.350 1.00 97.06 71 LEU A O 1
ATOM 557 N N . PRO A 1 72 ? -6.973 -13.450 -7.135 1.00 96.75 72 PRO A N 1
ATOM 558 C CA . PRO A 1 72 ? -8.303 -13.063 -6.675 1.00 96.75 72 PRO A CA 1
ATOM 559 C C . PRO A 1 72 ? -8.278 -12.119 -5.466 1.00 96.75 72 PRO A C 1
ATOM 561 O O . PRO A 1 72 ? -9.240 -11.374 -5.279 1.00 96.75 72 PRO A O 1
ATOM 564 N N . PHE A 1 73 ? -7.224 -12.177 -4.641 1.00 97.50 73 PHE A N 1
ATOM 565 C CA . PHE A 1 73 ? -7.076 -11.362 -3.434 1.00 97.50 73 PHE A CA 1
ATOM 566 C C . PHE A 1 73 ? -5.637 -11.338 -2.900 1.00 97.50 73 PHE A C 1
ATOM 568 O O . PHE A 1 73 ? -4.834 -12.213 -3.235 1.00 97.50 73 PHE A O 1
ATOM 575 N N . PHE A 1 74 ? -5.353 -10.398 -1.995 1.00 96.94 74 PHE A N 1
ATOM 576 C CA . PHE A 1 74 ? -4.195 -10.437 -1.093 1.00 96.94 74 PHE A CA 1
ATOM 577 C C . PHE A 1 74 ? -4.586 -10.057 0.346 1.00 96.94 74 PHE A C 1
ATOM 579 O O . PHE A 1 74 ? -5.710 -9.624 0.613 1.00 96.94 74 PHE A O 1
ATOM 586 N N . VAL A 1 75 ? -3.651 -10.254 1.283 1.00 97.44 75 VAL A N 1
ATOM 587 C CA . VAL A 1 75 ? -3.823 -9.945 2.709 1.00 97.44 75 VAL A CA 1
ATOM 588 C C . VAL A 1 75 ? -2.630 -9.133 3.210 1.00 97.44 75 VAL A C 1
ATOM 590 O O . VAL A 1 75 ? -1.488 -9.542 3.006 1.00 97.44 75 VAL A O 1
ATOM 593 N N . HIS A 1 76 ? -2.884 -8.020 3.900 1.00 96.94 76 HIS A N 1
ATOM 594 C CA . HIS A 1 76 ? -1.863 -7.165 4.511 1.00 96.94 76 HIS A CA 1
ATOM 595 C C . HIS A 1 76 ? -2.012 -7.089 6.027 1.00 96.94 76 HIS A C 1
ATOM 597 O O . HIS A 1 76 ? -3.104 -6.891 6.557 1.00 96.94 76 HIS A O 1
ATOM 603 N N . ASP A 1 77 ? -0.886 -7.207 6.727 1.00 94.62 77 ASP A N 1
ATOM 604 C CA . ASP A 1 77 ? -0.826 -7.026 8.177 1.00 94.62 77 ASP A CA 1
ATOM 605 C C . ASP A 1 77 ? -0.661 -5.541 8.556 1.00 94.62 77 ASP A C 1
ATOM 607 O O . ASP A 1 77 ? -0.174 -4.733 7.758 1.00 94.62 77 ASP A O 1
ATOM 611 N N . SER A 1 78 ? -1.007 -5.180 9.795 1.00 92.62 78 SER A N 1
ATOM 612 C CA . SER A 1 78 ? -0.990 -3.796 10.293 1.00 92.62 78 SER A CA 1
ATOM 613 C C . SER A 1 78 ? 0.400 -3.167 10.270 1.00 92.62 78 SER A C 1
ATOM 615 O O . SER A 1 78 ? 0.536 -1.952 10.090 1.00 92.62 78 SER A O 1
ATOM 617 N N . LEU A 1 79 ? 1.450 -3.992 10.361 1.00 92.88 79 LEU A N 1
ATOM 618 C CA . LEU A 1 79 ? 2.840 -3.552 10.281 1.00 92.88 79 LEU A CA 1
ATOM 619 C C . LEU A 1 79 ? 3.117 -2.730 9.014 1.00 92.88 79 LEU A C 1
ATOM 621 O O . LEU A 1 79 ? 3.848 -1.740 9.097 1.00 92.88 79 LEU A O 1
ATOM 625 N N . LEU A 1 80 ? 2.506 -3.089 7.876 1.00 93.44 80 LEU A N 1
ATOM 626 C CA . LEU A 1 80 ? 2.709 -2.381 6.609 1.00 93.44 80 LEU A CA 1
ATOM 627 C C . LEU A 1 80 ? 2.219 -0.929 6.660 1.00 93.44 80 LEU A C 1
ATOM 629 O O . LEU A 1 80 ? 2.746 -0.081 5.948 1.00 93.44 80 LEU A O 1
ATOM 633 N N . PHE A 1 81 ? 1.264 -0.605 7.530 1.00 93.06 81 PHE A N 1
ATOM 634 C CA . PHE A 1 81 ? 0.700 0.740 7.627 1.00 93.06 81 PHE A CA 1
ATOM 635 C C . PHE A 1 81 ? 1.419 1.608 8.668 1.00 93.06 81 PHE A C 1
ATOM 637 O O . PHE A 1 81 ? 1.498 2.822 8.497 1.00 93.06 81 PHE A O 1
ATOM 644 N N . SER A 1 82 ? 1.985 1.007 9.717 1.00 84.38 82 SER A N 1
ATOM 645 C CA . SER A 1 82 ? 2.512 1.706 10.906 1.00 84.38 82 SER A CA 1
ATOM 646 C C . SER A 1 82 ? 3.472 2.879 10.628 1.00 84.38 82 SER A C 1
ATOM 648 O O . SER A 1 82 ? 3.392 3.908 11.297 1.00 84.38 82 SER A O 1
ATOM 650 N N . ASN A 1 83 ? 4.344 2.760 9.620 1.00 86.88 83 ASN A N 1
ATOM 651 C CA . ASN A 1 83 ? 5.374 3.760 9.299 1.00 86.88 83 ASN A CA 1
ATOM 652 C C . ASN A 1 83 ? 5.045 4.629 8.074 1.00 86.88 83 ASN A C 1
ATOM 654 O O . ASN A 1 83 ? 5.891 5.403 7.625 1.00 86.88 83 ASN A O 1
ATOM 658 N N . ILE A 1 84 ? 3.846 4.493 7.504 1.00 92.81 84 ILE A N 1
ATOM 659 C CA . ILE A 1 84 ? 3.412 5.277 6.346 1.00 92.81 84 ILE A CA 1
ATOM 660 C C . ILE A 1 84 ? 2.754 6.578 6.826 1.00 92.81 84 ILE A C 1
ATOM 662 O O . ILE A 1 84 ? 1.919 6.581 7.734 1.00 92.81 84 ILE A O 1
ATOM 666 N N . GLU A 1 85 ? 3.105 7.696 6.182 1.00 92.75 85 GLU A N 1
ATOM 667 C CA . GLU A 1 85 ? 2.490 9.007 6.427 1.00 92.75 85 GLU A CA 1
ATOM 668 C C . GLU A 1 85 ? 0.954 8.929 6.387 1.00 92.75 85 GLU A C 1
ATOM 670 O O . GLU A 1 85 ? 0.375 8.277 5.515 1.00 92.75 85 GLU A O 1
ATOM 675 N N . ILE A 1 86 ? 0.286 9.626 7.313 1.00 94.56 86 ILE A N 1
ATOM 676 C CA . ILE A 1 86 ? -1.177 9.575 7.492 1.00 94.56 86 ILE A CA 1
ATOM 677 C C . ILE A 1 86 ? -1.920 9.864 6.181 1.00 94.56 86 ILE A C 1
ATOM 679 O O . ILE A 1 86 ? -2.829 9.124 5.812 1.00 94.56 86 ILE A O 1
ATOM 683 N N . ASP A 1 87 ? -1.499 10.885 5.437 1.00 94.31 87 ASP A N 1
ATOM 684 C CA . ASP A 1 87 ? -2.130 11.256 4.167 1.00 94.31 87 ASP A CA 1
ATOM 685 C C . ASP A 1 87 ? -2.021 10.159 3.105 1.00 94.31 87 ASP A C 1
ATOM 687 O O . ASP A 1 87 ? -2.944 9.957 2.316 1.00 94.31 87 ASP A O 1
ATOM 691 N N . ARG A 1 88 ? -0.908 9.420 3.088 1.00 94.62 88 ARG A N 1
ATOM 692 C CA . ARG A 1 88 ? -0.715 8.287 2.175 1.00 94.62 88 ARG A CA 1
ATOM 693 C C . ARG A 1 88 ? -1.542 7.089 2.626 1.00 94.62 88 ARG A C 1
ATOM 695 O O . ARG A 1 88 ? -2.169 6.456 1.788 1.00 94.62 88 ARG A O 1
ATOM 702 N N . ARG A 1 89 ? -1.624 6.824 3.937 1.00 96.06 89 ARG A N 1
ATOM 703 C CA . ARG A 1 89 ? -2.531 5.798 4.481 1.00 96.06 89 ARG A CA 1
ATOM 704 C C . ARG A 1 89 ? -3.981 6.062 4.091 1.00 96.06 89 ARG A C 1
ATOM 706 O O . ARG A 1 89 ? -4.640 5.147 3.617 1.00 96.06 89 ARG A O 1
ATOM 713 N N . ASN A 1 90 ? -4.451 7.305 4.221 1.00 97.00 90 ASN A N 1
ATOM 714 C CA . ASN A 1 90 ? -5.796 7.695 3.785 1.00 97.00 90 ASN A CA 1
ATOM 715 C C . ASN A 1 90 ? -6.041 7.332 2.317 1.00 97.00 90 ASN A C 1
ATOM 717 O O . ASN A 1 90 ? -7.025 6.670 2.002 1.00 97.00 90 ASN A O 1
ATOM 721 N N . ARG A 1 91 ? -5.112 7.704 1.430 1.00 97.06 91 ARG A N 1
ATOM 722 C CA . ARG A 1 91 ? -5.227 7.413 -0.004 1.00 97.06 91 ARG A CA 1
ATOM 723 C C . ARG A 1 91 ? -5.156 5.921 -0.324 1.00 97.06 91 ARG A C 1
ATOM 725 O O . ARG A 1 91 ? -5.880 5.483 -1.204 1.00 97.06 91 ARG A O 1
ATOM 732 N N . ILE A 1 92 ? -4.350 5.143 0.400 1.00 97.50 92 ILE A N 1
ATOM 733 C CA . ILE A 1 92 ? -4.307 3.678 0.253 1.00 97.50 92 ILE A CA 1
ATOM 734 C C . ILE A 1 92 ? -5.662 3.058 0.620 1.00 97.50 92 ILE A C 1
ATOM 736 O O . ILE A 1 92 ? -6.170 2.230 -0.126 1.00 97.50 92 ILE A O 1
ATOM 740 N N . ILE A 1 93 ? -6.280 3.485 1.726 1.00 97.75 93 ILE A N 1
ATOM 741 C CA . ILE A 1 93 ? -7.613 2.999 2.122 1.00 97.75 93 ILE A CA 1
ATOM 742 C C . ILE A 1 93 ? -8.668 3.356 1.070 1.00 97.75 93 ILE A C 1
ATOM 744 O O . ILE A 1 93 ? -9.498 2.521 0.718 1.00 97.75 93 ILE A O 1
ATOM 748 N N . GLU A 1 94 ? -8.629 4.579 0.541 1.00 97.31 94 GLU A N 1
ATOM 749 C CA . GLU A 1 94 ? -9.535 4.997 -0.532 1.00 97.31 94 GLU A CA 1
ATOM 750 C C . GLU A 1 94 ? -9.312 4.218 -1.835 1.00 97.31 94 GLU A C 1
ATOM 752 O O . GLU A 1 94 ? -10.288 3.873 -2.494 1.00 97.31 94 GLU A O 1
ATOM 757 N N . MET A 1 95 ? -8.057 3.923 -2.187 1.00 97.44 95 MET A N 1
ATOM 758 C CA . MET A 1 95 ? -7.694 3.094 -3.339 1.00 97.44 95 MET A CA 1
ATOM 759 C C . MET A 1 95 ? -8.238 1.670 -3.180 1.00 97.44 95 MET A C 1
ATOM 761 O O . MET A 1 95 ? -8.928 1.184 -4.066 1.00 97.44 95 MET A O 1
ATOM 765 N N . TYR A 1 96 ? -8.028 1.029 -2.026 1.00 97.56 96 TYR A N 1
ATOM 766 C CA . TYR A 1 96 ? -8.559 -0.314 -1.761 1.00 97.56 96 TYR A CA 1
ATOM 767 C C . TYR A 1 96 ? -10.086 -0.380 -1.835 1.00 97.56 96 TYR A C 1
ATOM 769 O O . TYR A 1 96 ? -10.636 -1.369 -2.306 1.00 97.56 96 TYR A O 1
ATOM 777 N N . ALA A 1 97 ? -10.785 0.674 -1.409 1.00 96.69 97 ALA A N 1
ATOM 778 C CA . ALA A 1 97 ? -12.246 0.734 -1.470 1.00 96.69 97 ALA A CA 1
ATOM 779 C C . ALA A 1 97 ? -12.808 0.831 -2.898 1.00 96.69 97 ALA A C 1
ATOM 781 O O . ALA A 1 97 ? -13.998 0.599 -3.103 1.00 96.69 97 ALA A O 1
ATOM 782 N N . GLN A 1 98 ? -11.981 1.211 -3.873 1.00 95.44 98 GLN A N 1
ATOM 783 C CA . GLN A 1 98 ? -12.368 1.269 -5.284 1.00 95.44 98 GLN A CA 1
ATOM 784 C C . GLN A 1 98 ? -12.205 -0.081 -5.983 1.00 95.44 98 GLN A C 1
ATOM 786 O O . GLN A 1 98 ? -12.642 -0.225 -7.126 1.00 95.44 98 GLN A O 1
ATOM 791 N N . GLU A 1 99 ? -11.600 -1.057 -5.306 1.00 95.50 99 GLU A N 1
ATOM 792 C CA . GLU A 1 99 ? -11.142 -2.264 -5.958 1.00 95.50 99 GLU A CA 1
ATOM 793 C C . GLU A 1 99 ? -12.244 -3.307 -6.130 1.00 95.50 99 GLU A C 1
ATOM 795 O O . GLU A 1 99 ? -13.140 -3.470 -5.300 1.00 95.50 99 GLU A O 1
ATOM 800 N N . THR A 1 100 ? -12.192 -4.025 -7.252 1.00 95.81 100 THR A N 1
ATOM 801 C CA . THR A 1 100 ? -13.204 -5.050 -7.572 1.00 95.81 100 THR A CA 1
ATOM 802 C C . THR A 1 100 ? -12.831 -6.426 -7.028 1.00 95.81 100 THR A C 1
ATOM 804 O O . THR A 1 100 ? -13.694 -7.288 -6.838 1.00 95.81 100 THR A O 1
ATOM 807 N N . LYS A 1 101 ? -11.535 -6.638 -6.786 1.00 97.25 101 LYS A N 1
ATOM 808 C CA . LYS A 1 101 ? -10.963 -7.847 -6.189 1.00 97.25 101 LYS A CA 1
ATOM 809 C C . LYS A 1 101 ? -10.891 -7.700 -4.670 1.00 97.25 101 LYS A C 1
ATOM 811 O O . LYS A 1 101 ? -10.880 -6.594 -4.141 1.00 97.25 101 LYS A O 1
ATOM 816 N N . GLN A 1 102 ? -10.867 -8.823 -3.953 1.00 96.94 102 GLN A N 1
ATOM 817 C CA . GLN A 1 102 ? -10.914 -8.782 -2.490 1.00 96.94 102 GLN A CA 1
ATOM 818 C C . GLN A 1 102 ? -9.556 -8.394 -1.903 1.00 96.94 102 GLN A C 1
ATOM 820 O O . GLN A 1 102 ? -8.516 -8.896 -2.323 1.00 96.94 102 GLN A O 1
ATOM 825 N N . ILE A 1 103 ? -9.573 -7.537 -0.888 1.00 97.94 103 ILE A N 1
ATOM 826 C CA . ILE A 1 103 ? -8.383 -7.122 -0.148 1.00 97.94 103 ILE A CA 1
ATOM 827 C C . ILE A 1 103 ? -8.697 -7.246 1.340 1.00 97.94 103 ILE A C 1
ATOM 829 O O . ILE A 1 103 ? -9.693 -6.704 1.816 1.00 97.94 103 ILE A O 1
ATOM 833 N N . PHE A 1 104 ? -7.846 -7.954 2.082 1.00 97.75 104 PHE A N 1
ATOM 834 C CA . PHE A 1 104 ? -7.962 -8.064 3.535 1.00 97.75 104 PHE A CA 1
ATOM 835 C C . PHE A 1 104 ? -6.835 -7.286 4.199 1.00 97.75 104 PHE A C 1
ATOM 837 O O . PHE A 1 104 ? -5.667 -7.505 3.886 1.00 97.75 104 PHE A O 1
ATOM 844 N N . ILE A 1 105 ? -7.172 -6.412 5.144 1.00 96.88 105 ILE A N 1
ATOM 845 C CA . ILE A 1 105 ? -6.179 -5.649 5.900 1.00 96.88 105 ILE A CA 1
ATOM 846 C C . ILE A 1 105 ? -6.405 -5.789 7.401 1.00 96.88 105 ILE A C 1
ATOM 848 O O . ILE A 1 105 ? -7.539 -5.798 7.878 1.00 96.88 105 ILE A O 1
ATOM 852 N N . SER A 1 106 ? -5.307 -5.860 8.142 1.00 95.81 106 SER A N 1
ATOM 853 C CA . SER A 1 106 ? -5.255 -5.533 9.564 1.00 95.81 106 SER A CA 1
ATOM 854 C C . SER A 1 106 ? -4.806 -4.079 9.696 1.00 95.81 106 SER A C 1
ATOM 856 O O . SER A 1 106 ? -3.862 -3.665 9.023 1.00 95.81 106 SER A O 1
ATOM 858 N N . ILE A 1 107 ? -5.479 -3.282 10.525 1.00 94.44 107 ILE A N 1
ATOM 859 C CA . ILE A 1 107 ? -5.130 -1.874 10.738 1.00 94.44 107 ILE A CA 1
ATOM 860 C C . ILE A 1 107 ? -5.422 -1.449 12.176 1.00 94.44 107 ILE A C 1
ATOM 862 O O . ILE A 1 107 ? -6.409 -1.872 12.777 1.00 94.44 107 ILE A O 1
ATOM 866 N N . ASP A 1 108 ? -4.551 -0.603 12.715 1.00 91.69 108 ASP A N 1
ATOM 867 C CA . ASP A 1 108 ? -4.683 0.029 14.021 1.00 91.69 108 ASP A CA 1
ATOM 868 C C . ASP A 1 108 ? -4.747 1.560 13.894 1.00 91.69 108 ASP A C 1
ATOM 870 O O . ASP A 1 108 ? -4.665 2.130 12.801 1.00 91.69 108 ASP A O 1
ATOM 874 N N . SER A 1 109 ? -4.950 2.226 15.032 1.00 90.12 109 SER A N 1
ATOM 875 C CA . SER A 1 109 ? -4.957 3.686 15.153 1.00 90.12 109 SER A CA 1
ATOM 876 C C . SER A 1 109 ? -5.811 4.413 14.108 1.00 90.12 109 SER A C 1
ATOM 878 O O . SER A 1 109 ? -5.422 5.449 13.567 1.00 90.12 109 SER A O 1
ATOM 880 N N . ILE A 1 110 ? -6.994 3.875 13.798 1.00 93.56 110 ILE A N 1
ATOM 881 C CA . ILE A 1 110 ? -7.878 4.420 12.758 1.00 93.56 110 ILE A CA 1
ATOM 882 C C . ILE A 1 110 ? -8.348 5.846 13.079 1.00 93.56 110 ILE A C 1
ATOM 884 O O . ILE A 1 110 ? -8.692 6.605 12.178 1.00 93.56 110 ILE A O 1
ATOM 888 N N . GLU A 1 111 ? -8.331 6.241 14.352 1.00 94.38 111 GLU A N 1
ATOM 889 C CA . GLU A 1 111 ? -8.723 7.562 14.839 1.00 94.38 111 GLU A CA 1
ATOM 890 C C . GLU A 1 111 ? -7.872 8.708 14.278 1.00 94.38 111 GLU A C 1
ATOM 892 O O . GLU A 1 111 ? -8.361 9.836 14.201 1.00 94.38 111 GLU A O 1
ATOM 897 N N . VAL A 1 112 ? -6.630 8.432 13.860 1.00 94.81 112 VAL A N 1
ATOM 898 C CA . VAL A 1 112 ? -5.735 9.447 13.273 1.00 94.81 112 VAL A CA 1
ATOM 899 C C . VAL A 1 112 ? -5.979 9.654 11.777 1.00 94.81 112 VAL A C 1
ATOM 901 O O . VAL A 1 112 ? -5.446 10.594 11.188 1.00 94.81 112 VAL A O 1
ATOM 904 N N . LEU A 1 113 ? -6.751 8.766 11.146 1.00 96.31 113 LEU A N 1
ATOM 905 C CA . LEU A 1 113 ? -7.071 8.833 9.726 1.00 96.31 113 LEU A CA 1
ATOM 906 C C . LEU A 1 113 ? -8.188 9.849 9.460 1.00 96.31 113 LEU A C 1
ATOM 908 O O . LEU A 1 113 ? -8.901 10.295 10.359 1.00 96.31 113 LEU A O 1
ATOM 912 N N . SER A 1 114 ? -8.362 10.212 8.195 1.00 97.81 114 SER A N 1
ATOM 913 C CA . SER A 1 114 ? -9.452 11.075 7.743 1.00 97.81 114 SER A CA 1
ATOM 914 C C . SER A 1 114 ? -10.821 10.452 8.037 1.00 97.81 114 SER A C 1
ATOM 916 O O . SER A 1 114 ? -10.964 9.230 8.088 1.00 97.81 114 SER A O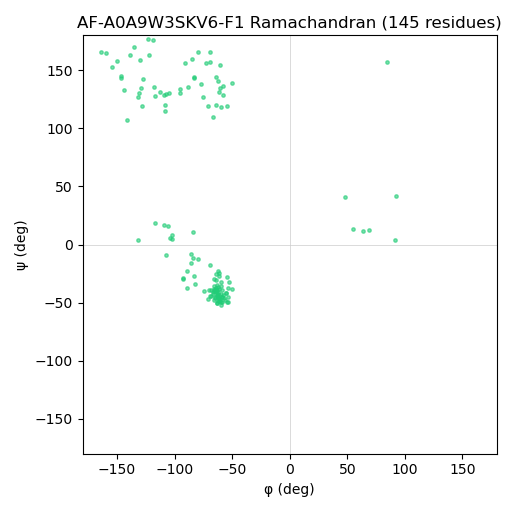 1
ATOM 918 N N . LYS A 1 115 ? -11.862 11.286 8.168 1.00 98.19 115 LYS A N 1
ATOM 919 C CA . LYS A 1 115 ? -13.240 10.803 8.384 1.00 98.19 115 LYS A CA 1
ATOM 920 C C 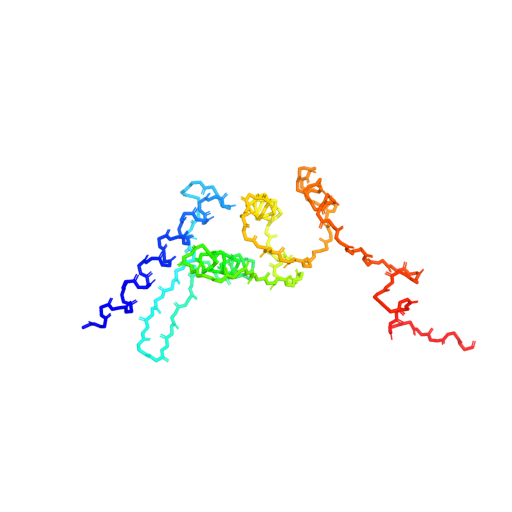. LYS A 1 115 ? -13.689 9.824 7.298 1.00 98.19 115 LYS A C 1
ATOM 922 O O . LYS A 1 115 ? -14.238 8.783 7.623 1.00 98.19 115 LYS A O 1
ATOM 927 N N . LYS A 1 116 ? -13.364 10.124 6.038 1.00 98.25 116 LYS A N 1
ATOM 928 C CA . LYS A 1 116 ? -13.674 9.269 4.890 1.00 98.25 116 LYS A CA 1
ATOM 929 C C . LYS A 1 116 ? -13.007 7.895 5.005 1.00 98.25 116 LYS A C 1
ATOM 931 O O . LYS A 1 116 ? -13.674 6.880 4.858 1.00 98.25 116 LYS A O 1
ATOM 936 N N . ALA A 1 117 ? -11.709 7.849 5.315 1.00 98.00 117 ALA A N 1
ATOM 937 C CA . ALA A 1 117 ? -11.011 6.578 5.516 1.00 98.00 117 ALA A CA 1
ATOM 938 C C . ALA A 1 117 ? -11.576 5.801 6.719 1.00 98.00 117 ALA A C 1
ATOM 940 O O . ALA A 1 117 ? -11.749 4.589 6.640 1.00 98.00 117 ALA A O 1
ATOM 941 N N . GLN A 1 118 ? -11.919 6.491 7.812 1.00 98.19 118 GLN A N 1
ATOM 942 C CA . GLN A 1 118 ? -12.574 5.867 8.966 1.00 98.19 118 GLN A CA 1
ATOM 943 C C . GLN A 1 118 ? -13.944 5.273 8.612 1.00 98.19 118 GLN A C 1
ATOM 945 O O . GLN A 1 118 ? -14.273 4.194 9.096 1.00 98.19 118 GLN A O 1
ATOM 950 N N . GLU A 1 119 ? -14.743 5.965 7.800 1.00 98.38 119 GLU A N 1
ATOM 951 C CA . GLU A 1 119 ? -16.045 5.486 7.320 1.00 98.38 119 GLU A CA 1
ATOM 952 C C . GLU A 1 119 ? -15.878 4.223 6.470 1.00 98.38 119 GLU A C 1
ATOM 954 O O . GLU A 1 119 ? -16.465 3.199 6.809 1.00 98.38 119 GLU A O 1
ATOM 959 N N . ILE A 1 120 ? -14.977 4.249 5.479 1.00 98.38 120 ILE A N 1
ATOM 960 C CA . ILE A 1 120 ? -14.635 3.080 4.651 1.00 98.38 120 ILE A CA 1
ATOM 961 C C . ILE A 1 120 ? -14.241 1.884 5.524 1.00 98.38 120 ILE A C 1
ATOM 963 O O . ILE A 1 120 ? -14.756 0.781 5.336 1.00 98.38 120 ILE A O 1
ATOM 967 N N . ILE A 1 121 ? -13.338 2.090 6.490 1.00 97.62 121 ILE A N 1
ATOM 968 C CA . ILE A 1 121 ? -12.879 1.015 7.376 1.00 97.62 121 ILE A CA 1
ATOM 969 C C . ILE A 1 121 ? -14.056 0.459 8.177 1.00 97.62 121 ILE A C 1
ATOM 971 O O . ILE A 1 121 ? -14.244 -0.754 8.205 1.00 97.62 121 ILE A O 1
ATOM 975 N N . ARG A 1 122 ? -14.872 1.317 8.803 1.00 97.06 122 ARG A N 1
ATOM 976 C CA . ARG A 1 122 ? -16.007 0.885 9.638 1.00 97.06 122 ARG A CA 1
ATOM 977 C C . ARG A 1 122 ? -17.050 0.107 8.842 1.00 97.06 122 ARG A C 1
ATOM 979 O O . ARG A 1 122 ? -17.511 -0.920 9.325 1.00 97.06 122 ARG A O 1
ATOM 986 N N . GLU A 1 123 ? -17.394 0.567 7.643 1.00 97.44 123 GLU A N 1
ATOM 987 C CA . GLU A 1 123 ? -18.374 -0.093 6.769 1.00 97.44 123 GLU A CA 1
ATOM 988 C C . GLU A 1 123 ? -17.912 -1.483 6.312 1.00 97.44 123 GLU A C 1
ATOM 990 O O . GLU A 1 123 ? -18.737 -2.377 6.141 1.00 97.44 123 GLU A O 1
ATOM 995 N N . ASN A 1 124 ? -16.599 -1.682 6.169 1.00 97.06 124 ASN A N 1
ATOM 996 C CA . ASN A 1 124 ? -16.004 -2.942 5.717 1.00 97.06 124 ASN A CA 1
ATOM 997 C C . ASN A 1 124 ? -15.406 -3.786 6.860 1.00 97.06 124 ASN A C 1
ATOM 999 O O . ASN A 1 124 ? -14.791 -4.825 6.614 1.00 97.06 124 ASN A O 1
ATOM 1003 N N . THR A 1 125 ? -15.561 -3.366 8.120 1.00 96.75 125 THR A N 1
ATOM 1004 C CA . THR A 1 125 ? -14.991 -4.080 9.269 1.00 96.75 125 THR A CA 1
ATOM 1005 C C . THR A 1 125 ? -15.731 -5.393 9.509 1.00 96.75 125 THR A C 1
ATOM 1007 O O . THR A 1 125 ? -16.913 -5.410 9.844 1.00 96.75 125 THR A O 1
ATOM 1010 N N . VAL A 1 126 ? -15.002 -6.505 9.412 1.00 94.75 126 VAL A N 1
ATOM 1011 C CA . VAL A 1 126 ? -15.509 -7.842 9.763 1.00 94.75 126 VAL A CA 1
ATOM 1012 C C . VAL A 1 126 ? -15.273 -8.161 11.241 1.00 94.75 126 VAL A C 1
ATOM 1014 O O . VAL A 1 126 ? -16.104 -8.800 11.883 1.00 94.75 126 VAL A O 1
ATOM 1017 N N . LEU A 1 127 ? -14.135 -7.729 11.789 1.00 93.75 127 LEU A N 1
ATOM 1018 C CA . LEU A 1 127 ? -13.715 -8.034 13.153 1.00 93.75 127 LEU A CA 1
ATOM 1019 C C . LEU A 1 127 ? -12.998 -6.830 13.766 1.00 93.75 127 LEU A C 1
ATOM 1021 O O . LEU A 1 127 ? -12.091 -6.267 13.158 1.00 93.75 127 LEU A O 1
ATOM 1025 N N . THR A 1 128 ? -13.369 -6.479 14.996 1.00 93.12 128 THR A N 1
ATOM 1026 C CA . THR A 1 128 ? -12.662 -5.491 15.820 1.00 93.12 128 THR A CA 1
ATOM 1027 C C . THR A 1 128 ? -12.138 -6.186 17.066 1.00 93.12 128 THR A C 1
ATOM 1029 O O . THR A 1 128 ? -12.899 -6.857 17.762 1.00 93.12 128 THR A O 1
ATOM 1032 N N . LEU A 1 129 ? -10.842 -6.032 17.338 1.00 90.81 129 LEU A N 1
ATOM 1033 C CA . LEU A 1 129 ? -10.196 -6.575 18.528 1.00 90.81 129 LEU A CA 1
ATOM 1034 C C . LEU A 1 129 ? -9.933 -5.450 19.526 1.00 90.81 129 LEU A C 1
ATOM 1036 O O . LEU A 1 129 ? -9.355 -4.424 19.174 1.00 90.81 129 LEU A O 1
ATOM 1040 N N . GLU A 1 130 ? -10.329 -5.658 20.777 1.00 88.62 130 GLU A N 1
ATOM 1041 C CA . GLU A 1 130 ? -10.142 -4.691 21.862 1.00 88.62 130 GLU A CA 1
ATOM 1042 C C . GLU A 1 130 ? -9.719 -5.410 23.145 1.00 88.62 130 GLU A C 1
ATOM 1044 O O . GLU A 1 130 ? -9.895 -6.620 23.290 1.00 88.62 130 GLU A O 1
ATOM 1049 N N . ARG A 1 131 ? -9.176 -4.656 24.104 1.00 86.50 131 ARG A N 1
ATOM 1050 C CA . ARG A 1 131 ? -8.890 -5.200 25.435 1.00 86.50 131 ARG A CA 1
ATOM 1051 C C . ARG A 1 131 ? -10.171 -5.494 26.214 1.00 86.50 131 ARG A C 1
ATOM 1053 O O . ARG A 1 131 ? -11.195 -4.845 26.006 1.00 86.50 131 ARG A O 1
ATOM 1060 N N . GLY A 1 132 ? -10.063 -6.389 27.192 1.00 84.44 132 GLY A N 1
ATOM 1061 C CA . GLY A 1 132 ? -11.113 -6.630 28.184 1.00 84.44 132 GLY A CA 1
ATOM 1062 C C . GLY A 1 132 ? -12.077 -7.738 27.777 1.00 84.44 132 GLY A C 1
ATOM 1063 O O . GLY A 1 132 ? -13.286 -7.598 27.952 1.00 84.44 132 GLY A O 1
ATOM 1064 N N . GLY A 1 133 ? -11.552 -8.827 27.213 1.00 83.19 133 GLY A N 1
ATOM 1065 C CA . GLY A 1 133 ? -12.333 -9.997 26.806 1.00 83.19 133 GLY A CA 1
ATOM 1066 C C . GLY A 1 133 ? -12.833 -9.949 25.362 1.00 83.19 133 GLY A C 1
ATOM 1067 O O . GLY A 1 133 ? -13.556 -10.849 24.939 1.00 83.19 133 GLY A O 1
ATOM 1068 N N . LYS A 1 134 ? -12.457 -8.915 24.601 1.00 85.62 134 LYS A N 1
ATOM 1069 C CA . LYS A 1 134 ? -12.740 -8.763 23.163 1.00 85.62 134 LYS A CA 1
ATOM 1070 C C . LYS A 1 134 ? -11.500 -9.008 22.297 1.00 85.62 134 LYS A C 1
ATOM 1072 O O . LYS A 1 134 ? -11.456 -8.628 21.127 1.00 85.62 134 LYS A O 1
ATOM 1077 N N . GLU A 1 135 ? -10.468 -9.617 22.869 1.00 89.50 135 GLU A N 1
ATOM 1078 C CA . GLU A 1 135 ? -9.325 -10.117 22.123 1.00 89.50 135 GLU A CA 1
ATOM 1079 C C . GLU A 1 135 ? -9.751 -11.325 21.275 1.00 89.50 135 GLU A C 1
ATOM 1081 O O . GLU A 1 135 ? -10.788 -11.941 21.523 1.00 89.50 135 GLU A O 1
ATOM 1086 N N . LEU A 1 136 ? -8.914 -11.733 20.315 1.00 86.44 136 LEU A N 1
ATOM 1087 C CA . LEU A 1 136 ? -9.235 -12.816 19.372 1.00 86.44 136 LEU A CA 1
ATOM 1088 C C . LEU A 1 136 ? -9.687 -14.121 20.058 1.00 86.44 136 LEU A C 1
ATOM 1090 O O . LEU A 1 136 ? -10.496 -14.861 19.509 1.00 86.44 136 LEU A O 1
ATOM 1094 N N . LEU A 1 137 ? -9.161 -14.400 21.256 1.00 87.25 137 LEU A N 1
ATOM 1095 C CA . LEU A 1 137 ? -9.474 -15.592 22.055 1.00 87.25 137 LEU A CA 1
ATOM 1096 C C . LEU A 1 137 ? -10.139 -15.256 23.402 1.00 87.25 137 LEU A C 1
ATOM 1098 O O . LEU A 1 137 ? -10.103 -16.069 24.324 1.00 87.25 137 LEU A O 1
ATOM 1102 N N . GLY A 1 138 ? -10.693 -14.049 23.543 1.00 86.75 138 GLY A N 1
ATOM 1103 C CA . GLY A 1 138 ? -11.376 -13.590 24.757 1.00 86.75 138 GLY A CA 1
ATOM 1104 C C . GLY A 1 138 ? -10.474 -13.354 25.974 1.00 86.75 138 GLY A C 1
ATOM 1105 O O . GLY A 1 138 ? -10.979 -13.243 27.089 1.00 86.75 138 GLY A O 1
ATOM 1106 N N . ARG A 1 139 ? -9.148 -13.328 25.789 1.00 85.62 139 ARG A N 1
ATOM 1107 C CA . ARG A 1 139 ? -8.172 -12.973 26.828 1.00 85.62 139 ARG A CA 1
ATOM 1108 C C . ARG A 1 139 ? -6.877 -12.439 26.229 1.00 85.62 139 ARG A C 1
ATOM 1110 O O . ARG A 1 139 ? -6.475 -12.862 25.140 1.00 85.62 139 ARG A O 1
ATOM 1117 N N . SER A 1 140 ? -6.174 -11.604 26.989 1.00 83.44 140 SER A N 1
ATOM 1118 C CA . SER A 1 140 ? -4.797 -11.231 26.678 1.00 83.44 140 SER A CA 1
ATOM 1119 C C . SER A 1 140 ? -3.797 -12.276 27.189 1.00 83.44 140 SER A C 1
ATOM 1121 O O . SER A 1 140 ? -3.956 -12.857 28.261 1.00 83.44 140 SER A O 1
ATOM 1123 N N . TRP A 1 141 ? -2.729 -12.510 26.426 1.00 80.75 141 TRP A N 1
ATOM 1124 C CA . TRP A 1 141 ? -1.665 -13.463 26.777 1.00 80.75 141 TRP A CA 1
ATOM 1125 C C . TRP A 1 141 ? -0.572 -12.863 27.663 1.00 80.75 141 TRP A C 1
ATOM 1127 O O . TRP A 1 141 ? 0.229 -13.597 28.235 1.00 80.75 141 TRP A O 1
ATOM 1137 N N . ASN A 1 142 ? -0.516 -11.535 27.751 1.00 81.56 142 ASN A N 1
ATOM 1138 C CA . ASN A 1 142 ? 0.505 -10.808 28.504 1.00 81.56 142 ASN A CA 1
ATOM 1139 C C . ASN A 1 142 ? 0.002 -10.284 29.859 1.00 81.56 142 ASN A C 1
ATOM 1141 O O . ASN A 1 142 ? 0.716 -9.534 30.525 1.00 81.56 142 ASN A O 1
ATOM 1145 N N . GLU A 1 143 ? -1.207 -10.667 30.271 1.00 79.44 143 GLU A N 1
ATOM 1146 C CA . GLU A 1 143 ? -1.726 -10.345 31.595 1.00 79.44 143 GLU A CA 1
ATOM 1147 C C . GLU A 1 143 ? -1.056 -11.232 32.645 1.00 79.44 143 GLU A C 1
ATOM 1149 O O . GLU A 1 143 ? -1.042 -12.461 32.544 1.00 79.44 143 GLU A O 1
ATOM 1154 N N . GLN A 1 144 ? -0.484 -10.606 33.676 1.00 72.88 144 GLN A N 1
ATOM 1155 C CA . GLN A 1 144 ? -0.078 -11.346 34.864 1.00 72.88 144 GLN A CA 1
ATOM 1156 C C . GLN A 1 144 ? -1.332 -11.929 35.511 1.00 72.88 144 GLN A C 1
ATOM 1158 O O . GLN A 1 144 ? -2.217 -11.182 35.927 1.00 72.88 144 GLN A O 1
ATOM 1163 N N . ALA A 1 145 ? -1.385 -13.258 35.623 1.00 66.94 145 ALA A N 1
ATOM 1164 C CA . ALA A 1 145 ? -2.387 -13.919 36.443 1.00 66.94 145 ALA A CA 1
ATOM 1165 C C . ALA A 1 145 ? -2.311 -13.325 37.854 1.00 66.94 145 ALA A C 1
ATOM 1167 O O . ALA A 1 145 ? -1.257 -13.363 38.497 1.00 66.94 145 ALA A O 1
ATOM 1168 N N . THR A 1 146 ? -3.408 -12.721 38.304 1.00 61.41 146 THR A N 1
ATOM 1169 C CA . THR A 1 146 ? -3.515 -12.196 39.662 1.00 61.41 146 THR A CA 1
ATOM 1170 C C . THR A 1 146 ? -3.320 -13.375 40.619 1.00 61.41 146 THR A C 1
ATOM 1172 O O . THR A 1 146 ? -4.043 -14.365 40.515 1.00 61.41 146 THR A O 1
ATOM 1175 N N . LYS A 1 147 ? -2.277 -13.312 41.456 1.00 43.16 147 LYS A N 1
ATOM 1176 C CA . LYS A 1 147 ? -2.009 -14.314 42.497 1.00 43.16 147 LYS A CA 1
ATOM 1177 C C . LYS A 1 147 ? -3.076 -14.284 43.580 1.00 43.16 147 LYS A C 1
ATOM 1179 O O . LYS A 1 147 ? -3.518 -13.162 43.914 1.00 43.16 147 LYS A O 1
#

Secondary structure (DSSP, 8-state):
--HHHHHHHHHHHHHHHHHHHHHH-TTSSPPEEEEEETTEEEEEETTB--HHHHHHHHHHHHHHHHHHS---EEEE-THHHHTS-HHHHHHHHHHHHT-SSEEEE----GGGS-HHHHHHHHHT-S---BTTTBSTTSS-SSPPPP-

Foldseek 3Di:
DPVVLVVVQVLLQVQQVVVCCQLPNPPRAAGWHWDDDPPDIDIDGPPDPDPQNVLLNVLSSVVSCVVVDPDQEDEEEQVSVPRHDQSSVQSSLVVQLVDPGDYHYDHPPCVSHDPVSNVSCVVPDPADADPDLRHPRRHDPPDDDDD

Sequence (147 aa):
MNTELAEVQHSLNTEMASLNEQVCGPSSFQPPRIELKPTRYNFETINDQGTGTSFKGLIIFDQACLDLTRLPFFVHDSLLFSNIEIDRRNRIIEMYAQETKQIFISIDSIEVLSKKAQEIIRENTVLTLERGGKELLGRSWNEQATK

Nearest PDB structures (foldseek):
  1xex-assembly1_B-2  TM=7.006E-01  e=2.807E-04  Pyrococcus furiosus
  7tve-assembly1_E  TM=7.019E-01  e=2.256E-03  Saccharomyces cerevisiae W303
  5h67-assembly1_B  TM=6.736E-01  e=3.739E-03  Bacillus subtilis subsp. subtilis str. 168
  8t8f-assembly1_E  TM=5.588E-01  e=1.205E-01  Saccharomyces cerevisiae W303
  2vri-assembly1_A  TM=2.995E-01  e=2.660E+00  Human coronavirus NL63

Mean predicted aligned error: 5.08 Å

pLDDT: mean 92.23, std 8.53, range [43.16, 98.38]

Radius of gyration: 18.18 Å; Cα contacts (8 Å, |Δi|>4): 159; chains: 1; bounding box: 37×30×66 Å

Organism: Lactobacillus johnsonii (NCBI:txid33959)

Solvent-accessible surface area (backbone atoms only — not comparable to full-atom values): 8750 Å² total; per-residue (Å²): 128,68,63,67,56,50,49,54,34,50,53,47,37,51,41,18,38,53,51,35,32,69,39,62,39,77,96,68,64,72,39,42,41,59,47,75,52,102,89,50,72,48,77,48,34,76,98,47,86,48,70,27,52,53,34,51,35,50,54,36,48,53,48,32,48,41,72,79,44,88,57,63,62,58,77,46,59,37,73,54,53,73,60,36,57,60,71,40,49,34,35,48,50,53,52,61,72,71,50,92,58,53,76,47,74,46,79,72,74,57,86,77,42,48,71,68,38,41,49,56,47,60,77,67,58,87,79,81,75,44,87,90,52,40,29,99,80,47,53,75,89,84,63,78,78,83,125

InterPro domains:
  IPR018760 Domain of unknown function DUF2326 [PF10088] (38-138)